Protein AF-A0A3D0DCF9-F1 (afdb_monomer)

Structure (mmCIF, N/CA/C/O backbone):
data_AF-A0A3D0DCF9-F1
#
_entry.id   AF-A0A3D0DCF9-F1
#
loop_
_atom_site.group_PDB
_atom_site.id
_atom_site.type_symbol
_atom_site.label_atom_id
_atom_site.label_alt_id
_ato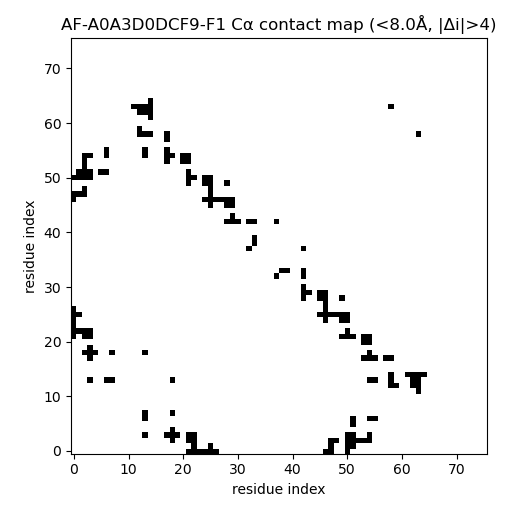m_site.label_comp_id
_atom_site.label_asym_id
_atom_site.label_entity_id
_atom_site.label_seq_id
_atom_site.pdbx_PDB_ins_code
_atom_site.Cartn_x
_atom_site.Cartn_y
_atom_site.Cartn_z
_atom_site.occupancy
_atom_site.B_iso_or_equiv
_atom_site.auth_seq_id
_atom_site.auth_comp_id
_atom_site.auth_asym_id
_atom_site.auth_atom_id
_atom_site.pdbx_PDB_model_num
ATOM 1 N N . PHE A 1 1 ? 1.267 -1.552 1.540 1.00 79.12 1 PHE A N 1
ATOM 2 C CA . PHE A 1 1 ? 2.076 -2.364 2.458 1.00 79.12 1 PHE A CA 1
ATOM 3 C C . PHE A 1 1 ? 2.336 -1.718 3.830 1.00 79.12 1 PHE A C 1
ATOM 5 O O . PHE A 1 1 ? 2.107 -2.411 4.805 1.00 79.12 1 PHE A O 1
ATOM 12 N N . LEU A 1 2 ? 2.766 -0.449 3.972 1.00 88.75 2 LEU A N 1
ATOM 13 C CA . LEU A 1 2 ? 3.012 0.159 5.305 1.00 88.75 2 LEU A CA 1
ATOM 14 C C . LEU A 1 2 ? 1.740 0.689 6.008 1.00 88.75 2 LEU A C 1
ATOM 16 O O . LEU A 1 2 ? 1.606 0.588 7.225 1.00 88.75 2 LEU A O 1
ATOM 20 N N . GLY A 1 3 ? 0.790 1.233 5.240 1.00 87.56 3 GLY A N 1
ATOM 21 C CA . GLY A 1 3 ? -0.451 1.839 5.746 1.00 87.56 3 GLY A CA 1
ATOM 22 C C . GLY A 1 3 ? -1.216 1.033 6.809 1.00 87.56 3 GLY A C 1
ATOM 23 O O . GLY A 1 3 ? -1.568 1.620 7.826 1.00 87.56 3 GLY A O 1
ATOM 24 N N . PRO A 1 4 ? -1.438 -0.284 6.653 1.00 86.62 4 PRO A N 1
ATOM 25 C CA . PRO A 1 4 ? -2.121 -1.093 7.662 1.00 86.62 4 PRO A CA 1
ATOM 26 C C . PRO A 1 4 ? -1.440 -1.106 9.028 1.00 86.62 4 PRO A C 1
ATOM 28 O O . PRO A 1 4 ? -2.128 -1.170 10.039 1.00 86.62 4 PRO A O 1
ATOM 31 N N . PHE A 1 5 ? -0.110 -1.037 9.073 1.00 87.50 5 PHE A N 1
ATOM 32 C CA . PHE A 1 5 ? 0.632 -0.996 10.332 1.00 87.50 5 PHE A CA 1
ATOM 33 C C . PHE A 1 5 ? 0.485 0.369 11.004 1.00 87.50 5 PHE A C 1
ATOM 35 O O . PHE A 1 5 ? 0.181 0.444 12.191 1.00 87.50 5 PHE A O 1
ATOM 42 N N . VAL A 1 6 ? 0.616 1.448 10.224 1.00 90.94 6 VAL A N 1
ATOM 43 C CA . VAL A 1 6 ? 0.440 2.823 10.715 1.00 90.94 6 VAL A CA 1
ATOM 44 C C . VAL A 1 6 ? -0.982 3.029 11.234 1.00 90.94 6 VAL A C 1
ATOM 46 O O . VAL A 1 6 ? -1.176 3.482 12.357 1.00 90.94 6 VAL A O 1
ATOM 49 N N . TRP A 1 7 ? -1.990 2.637 10.457 1.00 85.31 7 TRP A N 1
ATOM 50 C CA . TRP A 1 7 ? -3.391 2.791 10.840 1.00 85.31 7 TRP A CA 1
ATOM 51 C C . TRP A 1 7 ? -3.861 1.751 11.853 1.00 85.31 7 TRP A C 1
ATOM 53 O O . TRP A 1 7 ? -4.769 2.041 12.623 1.00 85.31 7 TRP A O 1
ATOM 63 N N . GLY A 1 8 ? -3.244 0.574 11.907 1.00 85.25 8 GLY A N 1
ATOM 64 C CA . GLY A 1 8 ? -3.471 -0.401 12.973 1.00 85.25 8 GLY A CA 1
ATOM 65 C C . GLY A 1 8 ? -2.984 0.100 14.334 1.00 85.25 8 GLY A C 1
ATOM 66 O O . GLY A 1 8 ? -3.625 -0.181 15.341 1.00 85.25 8 GLY A O 1
ATOM 67 N N . LEU A 1 9 ? -1.902 0.888 14.361 1.00 85.88 9 LEU A N 1
ATOM 68 C CA . LEU A 1 9 ? -1.392 1.518 15.580 1.00 85.88 9 LEU A CA 1
ATOM 69 C C . LEU A 1 9 ? -2.161 2.797 15.945 1.00 85.88 9 LEU A C 1
ATOM 71 O O . LEU A 1 9 ? -2.485 3.013 17.109 1.00 85.88 9 LEU A O 1
ATOM 75 N N . LEU A 1 10 ? -2.451 3.652 14.958 1.00 86.38 10 LEU A N 1
ATOM 76 C CA . LEU A 1 10 ? -3.020 4.984 15.193 1.00 86.38 10 LEU A CA 1
ATOM 77 C C . LEU A 1 10 ? -4.554 5.023 15.207 1.00 86.38 10 LEU A C 1
ATOM 79 O O . LEU A 1 10 ? -5.131 5.976 15.728 1.00 86.38 10 LEU A O 1
ATOM 83 N N . SER A 1 11 ? -5.243 4.030 14.637 1.00 78.81 11 SER A N 1
ATOM 84 C CA . SER A 1 11 ? -6.701 4.049 14.498 1.00 78.81 11 SER A CA 1
ATOM 85 C C . SER A 1 11 ? -7.354 2.750 14.954 1.00 78.81 11 SER A C 1
ATOM 87 O O . SER A 1 11 ? -7.193 1.689 14.354 1.00 78.81 11 SER A O 1
ATOM 89 N N . LYS A 1 12 ? -8.235 2.871 15.956 1.00 75.56 12 LYS A N 1
ATOM 90 C CA . LYS A 1 12 ? -9.116 1.780 16.410 1.00 75.56 12 LYS A CA 1
ATOM 91 C C . LYS A 1 12 ? -10.158 1.367 15.365 1.00 75.56 12 LYS A C 1
ATOM 93 O O . LYS A 1 12 ? -10.825 0.353 15.532 1.00 75.56 12 LYS A O 1
ATOM 98 N N . ARG A 1 13 ? -10.334 2.164 14.304 1.00 75.81 13 ARG A N 1
ATOM 99 C CA . ARG A 1 13 ? -11.350 1.933 13.270 1.00 75.81 13 ARG A CA 1
ATOM 100 C C . ARG A 1 13 ? -10.857 1.053 12.127 1.00 75.81 13 ARG A C 1
ATOM 102 O O . ARG A 1 13 ? -11.688 0.691 11.303 1.00 75.81 13 ARG A O 1
ATOM 109 N N . THR A 1 14 ? -9.568 0.705 12.090 1.00 82.06 14 THR A N 1
ATOM 110 C CA . THR A 1 14 ? -8.952 -0.090 11.018 1.00 82.06 14 THR A CA 1
ATOM 111 C C . THR A 1 14 ? -9.504 -1.514 10.981 1.00 82.06 14 THR A C 1
ATOM 113 O O . THR A 1 14 ? -9.436 -2.253 11.965 1.00 82.06 14 THR A O 1
ATOM 116 N N . THR A 1 15 ? -10.040 -1.920 9.828 1.00 87.25 15 THR A N 1
ATOM 117 C CA . THR A 1 15 ? -10.620 -3.259 9.628 1.00 87.25 15 THR A CA 1
ATOM 118 C C . THR A 1 15 ? -9.611 -4.232 9.024 1.00 87.25 15 THR A C 1
ATOM 120 O O . THR A 1 15 ? -8.700 -3.827 8.301 1.00 87.25 15 THR A O 1
ATOM 123 N N . LYS A 1 16 ? -9.800 -5.543 9.246 1.00 84.00 16 LYS A N 1
ATOM 124 C CA . LYS A 1 16 ? -8.988 -6.587 8.586 1.00 84.00 16 LYS A CA 1
ATOM 125 C C . LYS A 1 16 ? -9.052 -6.479 7.057 1.00 84.00 16 LYS A C 1
ATOM 127 O O . LYS A 1 16 ? -8.040 -6.666 6.389 1.00 84.00 16 LYS A O 1
ATOM 132 N N . PHE A 1 17 ? -10.221 -6.130 6.513 1.00 85.38 17 PHE A N 1
ATOM 133 C CA . PHE A 1 17 ? -10.407 -5.927 5.077 1.00 85.38 17 PHE A CA 1
ATOM 134 C C . PHE A 1 17 ? -9.610 -4.721 4.568 1.00 85.38 17 PHE A C 1
ATOM 136 O O . PHE A 1 17 ? -8.847 -4.865 3.619 1.00 85.38 17 PHE A O 1
ATOM 143 N N . ALA A 1 18 ? -9.707 -3.567 5.237 1.00 85.81 18 ALA A N 1
ATOM 144 C CA . ALA A 1 18 ? -8.945 -2.364 4.896 1.00 85.81 18 ALA A CA 1
ATOM 145 C C . ALA A 1 18 ? -7.429 -2.591 5.001 1.00 85.81 18 ALA A C 1
ATOM 147 O O . ALA A 1 18 ? -6.658 -2.116 4.163 1.00 85.81 18 ALA A O 1
ATOM 148 N N . ALA A 1 19 ? -6.995 -3.359 6.002 1.00 87.69 19 ALA A N 1
ATOM 149 C CA . ALA A 1 19 ? -5.600 -3.730 6.168 1.00 87.69 19 ALA A CA 1
ATOM 150 C C . ALA A 1 19 ? -5.103 -4.636 5.029 1.00 87.69 19 ALA A C 1
ATOM 152 O O . ALA A 1 19 ? -4.015 -4.427 4.492 1.00 87.69 19 ALA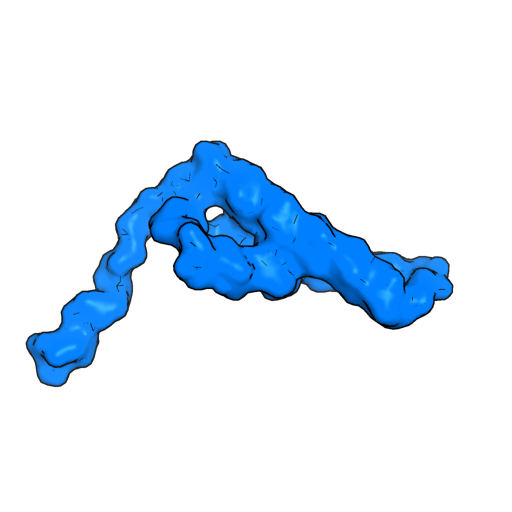 A O 1
ATOM 153 N N . PHE A 1 20 ? -5.903 -5.614 4.605 1.00 90.38 20 PHE A N 1
ATOM 154 C CA . PHE A 1 20 ? -5.540 -6.506 3.507 1.00 90.38 20 PHE A CA 1
ATOM 155 C C . PHE A 1 20 ? -5.488 -5.771 2.161 1.00 90.38 20 PHE A C 1
ATOM 157 O O . PHE A 1 20 ? -4.473 -5.812 1.465 1.00 90.38 20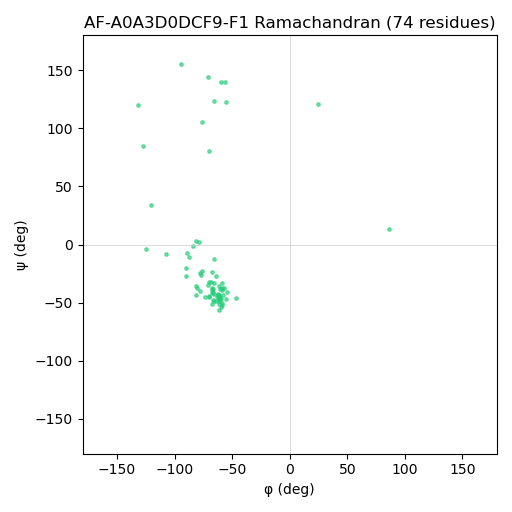 PHE A O 1
ATOM 164 N N . THR A 1 21 ? -6.545 -5.037 1.811 1.00 90.06 21 THR A N 1
ATOM 165 C CA . THR A 1 21 ? -6.644 -4.332 0.524 1.00 90.06 21 THR A CA 1
ATOM 166 C C . THR A 1 21 ? -5.561 -3.268 0.368 1.00 90.06 21 THR A C 1
ATOM 168 O O . THR A 1 21 ? -4.915 -3.202 -0.675 1.00 90.06 21 THR A O 1
ATOM 171 N N . SER A 1 22 ? -5.284 -2.478 1.409 1.00 90.19 22 SER A N 1
ATOM 172 C CA . SER A 1 22 ? -4.211 -1.474 1.382 1.00 90.19 22 SER A CA 1
ATOM 173 C C . SER A 1 22 ? -2.805 -2.089 1.344 1.00 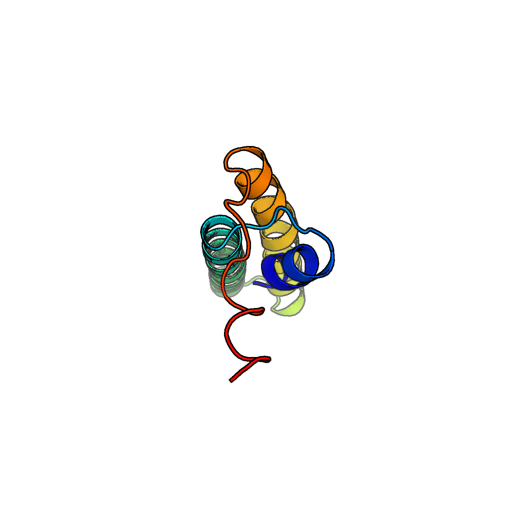90.19 22 SER A C 1
ATOM 175 O O . SER A 1 22 ? -1.896 -1.526 0.720 1.00 90.19 22 SER A O 1
ATOM 177 N N . SER A 1 23 ? -2.610 -3.261 1.963 1.00 91.25 23 SER A N 1
ATOM 178 C CA . SER A 1 23 ? -1.363 -4.025 1.858 1.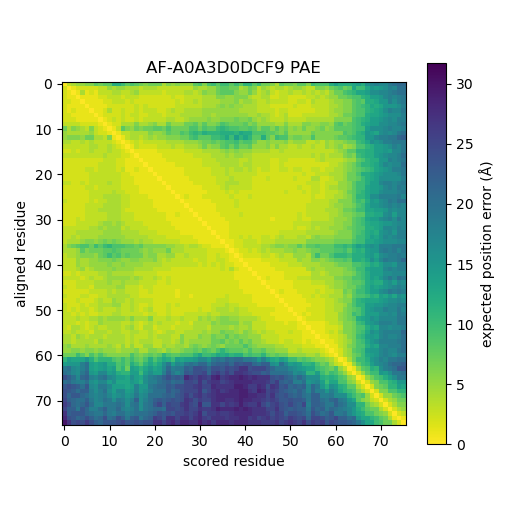00 91.25 23 SER A CA 1
ATOM 179 C C . SER A 1 23 ? -1.093 -4.423 0.414 1.00 91.25 23 SER A C 1
ATOM 181 O O . SER A 1 23 ? -0.052 -4.039 -0.128 1.00 91.25 23 SER A O 1
ATOM 183 N N . VAL A 1 24 ? -2.062 -5.118 -0.192 1.00 94.88 24 VAL A N 1
ATOM 184 C CA . VAL A 1 24 ? -1.987 -5.663 -1.551 1.00 94.88 24 VAL A CA 1
ATOM 185 C C . VAL A 1 24 ? -1.869 -4.545 -2.580 1.00 94.88 24 VAL A C 1
ATOM 187 O O . VAL A 1 24 ? -0.948 -4.581 -3.388 1.00 94.88 24 VAL A O 1
ATOM 190 N N . LEU A 1 25 ? -2.716 -3.513 -2.519 1.00 93.38 25 LEU A N 1
ATOM 191 C CA . LEU A 1 25 ? -2.679 -2.402 -3.478 1.00 93.38 25 LEU A CA 1
ATOM 192 C C . LEU A 1 25 ? -1.352 -1.636 -3.432 1.00 93.38 25 LEU A C 1
ATOM 194 O O . LEU A 1 25 ? -0.779 -1.334 -4.478 1.00 93.38 25 LEU A O 1
ATOM 198 N N . GLY A 1 26 ? -0.819 -1.359 -2.238 1.00 92.75 26 GLY A N 1
ATOM 199 C CA . GLY A 1 26 ? 0.473 -0.681 -2.119 1.00 92.75 26 GLY A CA 1
ATOM 200 C C . GLY A 1 26 ? 1.646 -1.521 -2.637 1.00 92.75 26 GLY A 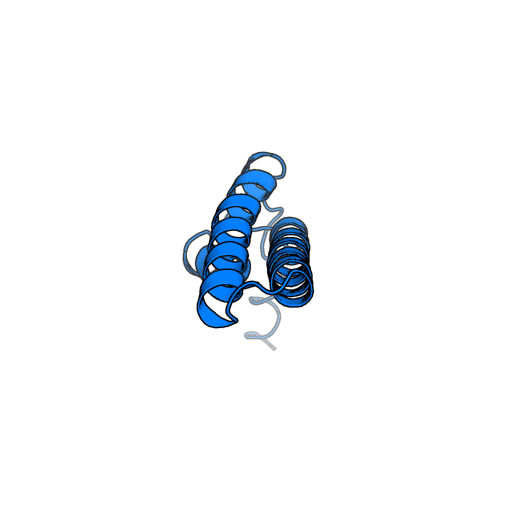C 1
ATOM 201 O O . GLY A 1 26 ? 2.552 -0.980 -3.266 1.00 92.75 26 GLY A O 1
ATOM 202 N N . LEU A 1 27 ? 1.629 -2.838 -2.397 1.00 93.81 27 LEU A N 1
ATOM 203 C CA . LEU A 1 27 ? 2.665 -3.746 -2.901 1.00 93.81 27 LEU A CA 1
ATOM 204 C C . LEU A 1 27 ? 2.571 -3.916 -4.421 1.00 93.8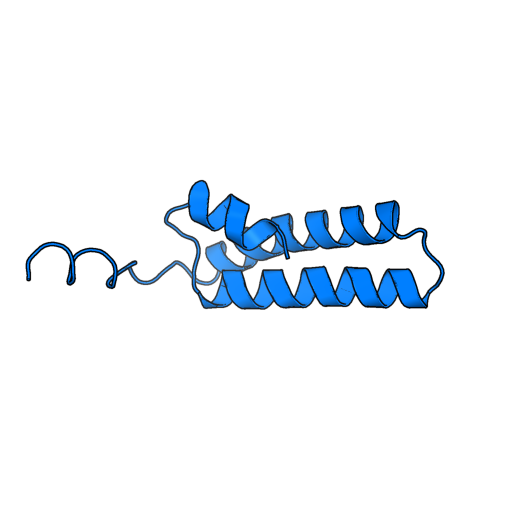1 27 LEU A C 1
ATOM 206 O O . LEU A 1 27 ? 3.581 -3.809 -5.110 1.00 93.81 27 LEU A O 1
ATOM 210 N N . ALA A 1 28 ? 1.360 -4.117 -4.942 1.00 95.44 28 ALA A N 1
ATOM 211 C CA . ALA A 1 28 ? 1.106 -4.216 -6.373 1.00 95.44 28 ALA A CA 1
ATOM 212 C C . ALA A 1 28 ? 1.565 -2.948 -7.103 1.00 95.44 28 ALA A C 1
ATOM 214 O O . ALA A 1 28 ? 2.252 -3.044 -8.114 1.00 95.44 28 ALA A O 1
ATOM 215 N N . THR A 1 29 ? 1.270 -1.766 -6.553 1.00 93.38 29 THR A N 1
ATOM 216 C CA . THR A 1 29 ? 1.750 -0.490 -7.106 1.00 93.38 29 THR A CA 1
ATOM 217 C C . THR A 1 29 ? 3.276 -0.452 -7.159 1.00 93.38 29 THR A C 1
ATOM 219 O O . THR A 1 29 ? 3.836 -0.155 -8.211 1.00 93.38 29 THR A O 1
ATOM 222 N N . CYS A 1 30 ? 3.949 -0.780 -6.052 1.00 93.44 30 CYS A N 1
ATOM 223 C CA . CYS A 1 30 ? 5.411 -0.808 -5.997 1.00 93.44 30 CYS A CA 1
ATOM 224 C C . CYS A 1 30 ? 5.992 -1.724 -7.088 1.00 93.44 30 CYS A C 1
ATOM 226 O O . CYS A 1 30 ? 6.873 -1.312 -7.841 1.00 93.44 30 CYS A O 1
ATOM 228 N N . LEU A 1 31 ? 5.440 -2.932 -7.234 1.00 94.62 31 LEU A N 1
ATOM 229 C CA . LEU A 1 31 ? 5.918 -3.911 -8.207 1.00 94.62 31 LEU A CA 1
ATOM 230 C C . LEU A 1 31 ? 5.670 -3.464 -9.655 1.00 94.62 31 LEU A C 1
ATOM 232 O O . LEU A 1 31 ? 6.557 -3.590 -10.493 1.00 94.62 31 LEU A O 1
ATOM 236 N N . ILE A 1 32 ? 4.498 -2.888 -9.943 1.00 95.12 32 ILE A N 1
ATOM 237 C CA . ILE A 1 32 ? 4.174 -2.340 -11.267 1.00 95.12 32 ILE A CA 1
ATOM 238 C C . ILE A 1 32 ? 5.136 -1.204 -11.627 1.00 95.12 32 ILE A C 1
ATOM 240 O O . ILE A 1 32 ? 5.645 -1.168 -12.744 1.00 95.12 32 ILE A O 1
ATOM 244 N N . LEU A 1 33 ? 5.408 -0.281 -10.700 1.00 93.06 33 LEU A N 1
ATOM 245 C CA . LEU A 1 33 ? 6.322 0.839 -10.944 1.00 93.06 33 LEU A CA 1
ATOM 246 C C . LEU A 1 33 ? 7.763 0.366 -11.143 1.00 93.06 33 LEU A C 1
ATOM 248 O O . LEU A 1 33 ? 8.438 0.846 -12.052 1.00 93.06 33 LEU A O 1
ATOM 252 N N . TYR A 1 34 ? 8.203 -0.613 -10.353 1.00 92.94 34 TYR A N 1
ATOM 253 C CA . TYR A 1 34 ? 9.521 -1.218 -10.503 1.00 92.94 34 TYR A CA 1
ATOM 254 C C . TYR A 1 34 ? 9.687 -1.901 -11.869 1.00 92.94 34 TYR A C 1
ATOM 256 O O . TYR A 1 34 ? 10.661 -1.643 -12.573 1.00 92.94 34 TYR A O 1
ATOM 264 N N . VAL A 1 35 ? 8.701 -2.697 -12.304 1.00 94.94 35 VAL A N 1
ATOM 265 C CA . VAL A 1 35 ? 8.716 -3.349 -13.629 1.00 94.94 35 VAL A CA 1
ATOM 266 C C . VAL A 1 35 ? 8.678 -2.326 -14.773 1.00 94.94 35 VAL A C 1
ATOM 268 O O . VAL A 1 35 ? 9.215 -2.582 -15.846 1.00 94.94 35 VAL A O 1
ATOM 271 N N . LYS A 1 36 ? 8.104 -1.138 -14.548 1.00 93.94 36 LYS A N 1
ATOM 272 C CA . LYS A 1 36 ? 8.120 -0.018 -15.505 1.00 93.94 36 LYS A CA 1
ATOM 273 C C . LYS A 1 36 ? 9.437 0.772 -15.527 1.00 93.94 36 LYS A C 1
ATOM 275 O O . LYS A 1 36 ? 9.529 1.745 -16.270 1.00 93.94 36 LYS A O 1
ATOM 280 N N . GLY A 1 37 ? 10.441 0.369 -14.747 1.00 91.38 37 GLY A N 1
ATOM 281 C CA . GLY A 1 37 ? 11.769 0.982 -14.741 1.00 91.38 37 GLY A CA 1
ATOM 282 C C . GLY A 1 37 ? 11.916 2.188 -13.811 1.00 91.38 37 GLY A C 1
ATOM 283 O O . GLY A 1 37 ? 12.911 2.902 -13.914 1.00 91.38 37 GLY A O 1
ATOM 284 N N . ILE A 1 38 ? 10.960 2.429 -12.903 1.00 94.06 38 ILE A N 1
ATOM 285 C CA . ILE A 1 38 ? 11.123 3.446 -11.855 1.00 94.06 38 ILE A CA 1
ATOM 286 C C . ILE A 1 38 ? 12.149 2.962 -10.826 1.00 94.06 38 ILE A C 1
ATOM 288 O O . ILE A 1 38 ? 12.218 1.773 -10.502 1.00 94.06 38 ILE A O 1
ATOM 292 N N . SER A 1 39 ? 12.943 3.896 -10.295 1.00 93.88 39 SER A N 1
ATOM 293 C CA . SER A 1 39 ? 13.939 3.588 -9.273 1.00 93.88 39 SER A CA 1
ATOM 294 C C . SER A 1 39 ? 13.293 2.903 -8.047 1.00 93.88 39 SER A C 1
ATOM 296 O O . SER A 1 39 ? 12.200 3.296 -7.624 1.00 93.88 39 SER A O 1
ATOM 298 N N . PRO A 1 40 ? 13.932 1.884 -7.436 1.00 89.44 40 PRO A N 1
ATOM 299 C CA . PRO A 1 40 ? 13.353 1.161 -6.299 1.00 89.44 40 PRO A CA 1
ATOM 300 C C . PRO A 1 40 ? 12.925 2.045 -5.113 1.00 89.44 40 PRO A C 1
ATOM 302 O O . PRO A 1 40 ? 11.852 1.793 -4.559 1.00 89.44 40 PRO A O 1
ATOM 305 N N . PRO A 1 41 ? 13.696 3.084 -4.717 1.00 92.94 41 PRO A N 1
ATOM 306 C CA . PRO A 1 41 ? 13.288 3.974 -3.635 1.00 92.94 41 PRO A CA 1
ATOM 307 C C . PRO A 1 41 ? 11.990 4.714 -3.957 1.00 92.94 41 PRO A C 1
ATOM 309 O O . PRO A 1 41 ? 11.102 4.764 -3.115 1.00 92.94 41 PRO A O 1
ATOM 312 N N . GLU A 1 42 ? 11.863 5.229 -5.182 1.00 94.19 42 GLU A N 1
ATOM 313 C CA . GLU A 1 42 ? 10.716 6.013 -5.646 1.00 94.19 42 GLU A CA 1
ATOM 314 C C . GLU A 1 42 ? 9.456 5.155 -5.815 1.00 94.19 42 GLU A C 1
ATOM 316 O O . GLU A 1 42 ? 8.377 5.514 -5.337 1.00 94.19 42 GLU A O 1
ATOM 321 N N . ALA A 1 43 ? 9.589 3.970 -6.419 1.00 93.00 43 ALA A N 1
ATOM 322 C CA . ALA A 1 43 ? 8.501 2.997 -6.501 1.00 93.00 43 ALA A CA 1
ATOM 323 C C . ALA A 1 43 ? 8.008 2.588 -5.099 1.00 93.00 43 ALA A C 1
ATOM 325 O O . ALA A 1 43 ? 6.799 2.474 -4.856 1.00 93.00 43 ALA A O 1
ATOM 326 N N . GLY A 1 44 ? 8.946 2.428 -4.159 1.00 92.31 44 GLY A N 1
ATOM 327 C CA . GLY A 1 44 ? 8.676 2.140 -2.757 1.00 92.31 44 GLY A CA 1
ATOM 328 C C . GLY A 1 44 ? 7.870 3.240 -2.068 1.00 92.31 44 GLY A C 1
ATOM 329 O O . GLY A 1 44 ? 6.832 2.941 -1.471 1.00 92.31 44 GLY A O 1
ATOM 330 N N . THR A 1 45 ? 8.286 4.506 -2.175 1.00 94.31 45 THR A N 1
ATOM 331 C CA . THR A 1 45 ? 7.568 5.640 -1.566 1.00 94.31 45 THR A CA 1
ATOM 332 C C . THR A 1 45 ? 6.160 5.782 -2.118 1.00 94.31 45 THR A C 1
ATOM 334 O O . THR A 1 45 ? 5.220 5.944 -1.339 1.00 94.31 45 THR A O 1
ATOM 337 N N . ILE A 1 46 ? 5.974 5.653 -3.433 1.00 93.88 46 ILE A N 1
ATOM 338 C CA . ILE A 1 46 ? 4.639 5.739 -4.039 1.00 93.88 46 ILE A CA 1
ATOM 339 C C . ILE A 1 46 ? 3.744 4.603 -3.522 1.00 93.88 46 ILE A C 1
ATOM 341 O O . ILE A 1 46 ? 2.617 4.847 -3.087 1.00 93.88 46 ILE A O 1
ATOM 345 N N . GLY A 1 47 ? 4.252 3.367 -3.473 1.00 93.38 47 GLY A N 1
ATOM 346 C CA . GLY A 1 47 ? 3.514 2.229 -2.916 1.00 93.38 47 GLY A CA 1
ATOM 347 C C . GLY A 1 47 ? 3.155 2.395 -1.430 1.00 93.38 47 GLY A C 1
ATOM 348 O O . GLY A 1 47 ? 2.070 1.984 -0.997 1.00 93.38 47 GLY A O 1
ATOM 349 N N . MET A 1 48 ? 4.031 3.027 -0.639 1.00 94.69 48 MET A N 1
ATOM 350 C CA . MET A 1 48 ? 3.746 3.375 0.758 1.00 94.69 48 MET A CA 1
ATOM 351 C C . MET A 1 48 ? 2.642 4.428 0.865 1.00 94.69 48 MET A C 1
ATOM 353 O O . MET A 1 48 ? 1.697 4.213 1.623 1.00 94.69 48 MET A O 1
ATOM 357 N N . LEU A 1 49 ? 2.721 5.517 0.092 1.00 93.44 49 LEU A N 1
ATOM 358 C CA . LEU A 1 49 ? 1.735 6.602 0.097 1.00 93.44 49 LEU A CA 1
ATOM 359 C C . LEU A 1 49 ? 0.342 6.105 -0.301 1.00 93.44 49 LEU A C 1
ATOM 361 O O . LEU A 1 49 ? -0.632 6.373 0.405 1.00 93.44 49 LEU A O 1
ATOM 365 N N . ILE A 1 50 ? 0.250 5.304 -1.368 1.00 91.12 50 ILE A N 1
ATOM 366 C CA . ILE A 1 50 ? -1.018 4.693 -1.789 1.00 91.12 50 ILE A CA 1
ATOM 367 C C . ILE A 1 50 ? -1.574 3.809 -0.675 1.00 91.12 50 ILE A C 1
ATOM 369 O O . ILE A 1 50 ? -2.739 3.928 -0.305 1.00 91.12 50 ILE A O 1
ATOM 373 N N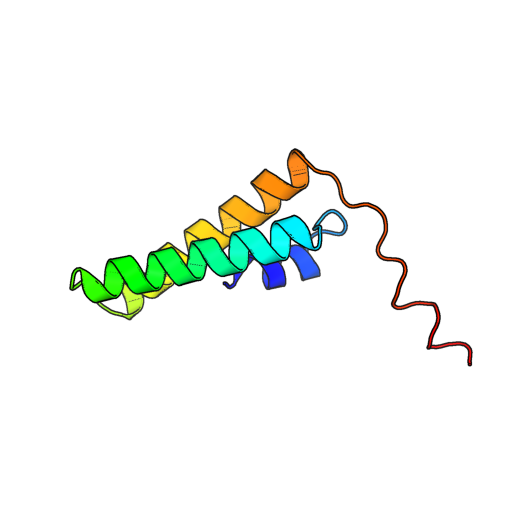 . SER A 1 51 ? -0.742 2.959 -0.071 1.00 91.81 51 SER A N 1
ATOM 374 C CA . SER A 1 51 ? -1.174 2.127 1.053 1.00 91.81 51 SER A CA 1
ATOM 375 C C . SER A 1 51 ? -1.680 2.941 2.243 1.00 91.81 51 SER A C 1
ATOM 377 O O . SER A 1 51 ? -2.610 2.499 2.919 1.00 91.81 51 SER A O 1
ATOM 379 N N . LEU A 1 52 ? -1.052 4.085 2.524 1.00 90.69 52 LEU A N 1
ATOM 380 C CA . LEU A 1 52 ? -1.392 4.945 3.650 1.00 90.69 52 LEU A CA 1
ATOM 381 C C . LEU A 1 52 ? -2.729 5.658 3.438 1.00 90.69 52 LEU A C 1
ATOM 383 O O . LEU A 1 52 ? -3.458 5.832 4.405 1.00 90.69 52 LEU A O 1
ATOM 387 N N . GLY A 1 53 ? -3.069 6.032 2.201 1.00 89.62 53 GLY A N 1
ATOM 388 C CA . GLY A 1 53 ? -4.358 6.647 1.867 1.00 89.62 53 GLY A CA 1
ATOM 389 C C . GLY A 1 53 ? -5.500 5.639 1.708 1.00 89.62 53 GLY A C 1
ATOM 390 O O . GLY A 1 53 ? -6.620 5.887 2.150 1.00 89.62 53 GLY A O 1
ATOM 391 N N . VAL A 1 54 ? -5.223 4.463 1.139 1.00 88.44 54 VAL A N 1
ATOM 392 C CA . VAL A 1 54 ? -6.242 3.433 0.871 1.00 88.44 54 VAL A CA 1
ATOM 393 C C . VAL A 1 54 ? -6.802 2.823 2.158 1.00 88.44 54 VAL A C 1
ATOM 395 O O . VAL A 1 54 ? -8.002 2.573 2.252 1.00 88.44 54 VAL A O 1
ATOM 398 N N . CYS A 1 55 ? -5.953 2.596 3.164 1.00 87.25 55 CYS A N 1
ATOM 399 C CA . CYS A 1 55 ? -6.370 1.986 4.428 1.00 87.25 55 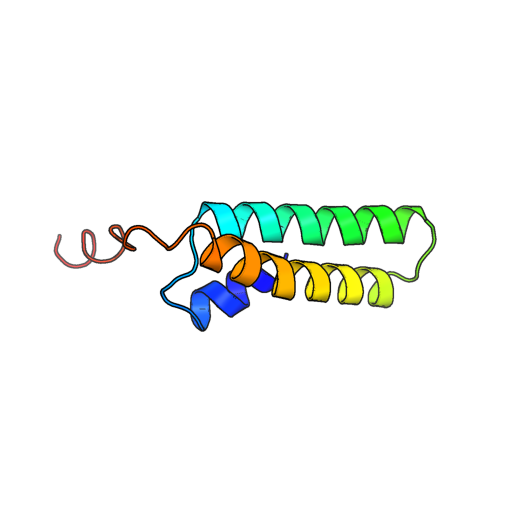CYS A CA 1
ATOM 400 C C . CYS A 1 55 ? -7.465 2.798 5.161 1.00 87.25 55 CYS A C 1
ATOM 402 O O . CYS A 1 55 ? -8.522 2.230 5.432 1.00 87.25 55 CYS A O 1
ATOM 404 N N . PRO A 1 56 ? -7.302 4.107 5.441 1.00 85.19 56 PRO A N 1
ATOM 405 C CA . PRO A 1 56 ? -8.327 4.912 6.099 1.00 85.19 56 PRO A CA 1
ATOM 406 C C . PRO A 1 56 ? -9.524 5.167 5.182 1.00 85.19 56 PRO A C 1
ATOM 408 O O . PRO A 1 56 ? -10.645 5.190 5.679 1.00 85.19 56 PRO A O 1
ATOM 411 N N . ALA A 1 57 ? -9.322 5.283 3.861 1.00 86.44 57 ALA A N 1
ATOM 412 C CA . ALA A 1 57 ? -10.418 5.444 2.909 1.00 86.44 57 ALA A CA 1
ATOM 413 C C . ALA A 1 57 ? -11.396 4.261 2.987 1.00 86.44 57 ALA A C 1
ATOM 415 O O . ALA A 1 57 ? -12.583 4.453 3.228 1.00 86.44 57 ALA A O 1
ATOM 416 N N . ILE A 1 58 ? -10.900 3.024 2.886 1.00 84.50 58 ILE A N 1
ATOM 417 C CA . ILE A 1 58 ? -11.744 1.819 2.958 1.00 84.50 58 ILE A CA 1
ATOM 418 C C . ILE A 1 58 ? -12.330 1.639 4.362 1.00 84.50 58 ILE A C 1
ATOM 420 O O . ILE A 1 58 ? -13.483 1.242 4.517 1.00 84.50 58 ILE A O 1
ATOM 424 N N . SER A 1 59 ? -11.552 1.965 5.392 1.00 82.38 59 SER A N 1
ATOM 425 C CA . SER A 1 59 ? -11.986 1.879 6.783 1.00 82.38 59 SER A CA 1
ATOM 426 C C . SER A 1 59 ? -13.087 2.878 7.153 1.00 82.38 59 SER A C 1
ATOM 428 O O . SER A 1 59 ? -13.813 2.646 8.118 1.00 82.38 59 SER A O 1
ATOM 430 N N . LEU A 1 60 ? -13.207 3.984 6.413 1.00 80.94 60 LEU A N 1
ATOM 431 C CA . LEU A 1 60 ? -14.264 4.977 6.590 1.00 80.94 60 LEU A CA 1
ATOM 432 C C . LEU A 1 60 ? -15.591 4.503 5.983 1.00 80.94 60 LEU A C 1
ATOM 434 O O . LEU A 1 60 ? -16.638 4.688 6.596 1.00 80.94 60 LEU A O 1
ATOM 438 N N . PHE A 1 61 ? -15.546 3.856 4.813 1.00 77.75 61 PHE A N 1
ATOM 439 C CA . PHE A 1 61 ? -16.738 3.295 4.162 1.00 77.75 61 PHE A CA 1
ATOM 440 C C . PHE A 1 61 ? -17.192 1.969 4.778 1.00 77.75 61 PHE A C 1
ATOM 442 O O . PHE A 1 61 ? -18.364 1.616 4.692 1.00 77.75 61 PHE A O 1
ATOM 449 N N . SER A 1 62 ? -16.279 1.243 5.421 1.00 67.75 62 SER A N 1
ATOM 450 C CA . SER A 1 62 ? -16.569 -0.002 6.120 1.00 67.75 62 SER A CA 1
ATOM 451 C C . SER A 1 62 ? -16.027 0.097 7.549 1.00 67.75 62 SER A C 1
ATOM 453 O O . SER A 1 62 ? -14.895 -0.327 7.784 1.00 67.75 62 SER A O 1
ATOM 455 N N . PRO A 1 63 ? -16.781 0.675 8.505 1.00 59.59 63 PRO A N 1
ATOM 456 C CA . PRO A 1 63 ? -16.315 0.836 9.880 1.00 59.59 63 PRO A CA 1
ATOM 457 C C . PRO A 1 63 ? -15.991 -0.522 10.520 1.00 59.59 63 PRO A C 1
ATOM 459 O O . PRO A 1 63 ? -16.697 -1.510 10.306 1.00 59.59 63 PRO A O 1
ATOM 462 N N . ALA A 1 64 ? -14.900 -0.581 11.293 1.00 55.97 64 ALA A N 1
ATOM 463 C CA . ALA A 1 64 ? -14.481 -1.794 11.993 1.00 55.97 64 ALA A CA 1
ATOM 464 C C . ALA A 1 64 ? -15.587 -2.344 12.886 1.00 55.97 64 ALA A C 1
ATOM 466 O O . ALA A 1 64 ? -16.030 -1.694 13.829 1.00 55.97 64 ALA A O 1
ATOM 467 N N . LYS A 1 65 ? -15.947 -3.602 12.632 1.00 52.44 65 LYS A N 1
ATOM 468 C CA . LYS A 1 65 ? -16.567 -4.464 13.628 1.00 52.44 65 LYS A CA 1
ATOM 469 C C . LYS A 1 65 ? -15.454 -4.914 14.585 1.00 52.44 65 LYS A C 1
ATOM 471 O O . LYS A 1 65 ? -14.593 -5.681 14.169 1.00 52.44 65 LYS A O 1
ATOM 476 N N . GLU A 1 66 ? -15.452 -4.328 15.782 1.00 53.47 66 GLU A N 1
ATOM 477 C CA . GLU A 1 66 ? -14.840 -4.752 17.056 1.00 53.47 66 GLU A CA 1
ATOM 478 C C . GLU A 1 66 ? -13.620 -5.710 16.990 1.00 53.47 66 GLU A C 1
ATOM 480 O O . GLU A 1 66 ? -13.699 -6.853 16.533 1.00 53.47 66 GLU A O 1
ATOM 485 N N . GLN A 1 67 ? -12.481 -5.271 17.535 1.00 55.91 67 GLN A N 1
ATOM 486 C CA . GLN A 1 67 ? -11.273 -6.081 17.754 1.00 55.91 67 GLN A CA 1
ATOM 487 C C . GLN A 1 67 ? -11.513 -7.114 18.883 1.00 55.91 67 GLN A C 1
ATOM 489 O O . GLN A 1 67 ? -11.118 -6.901 20.020 1.00 55.91 67 GLN A O 1
ATOM 494 N N . VAL A 1 68 ? -12.174 -8.240 18.586 1.00 52.00 68 VAL A N 1
ATOM 495 C CA . VAL A 1 68 ? -12.645 -9.228 19.594 1.00 52.00 68 VAL A CA 1
ATOM 496 C C . VAL A 1 68 ? -11.602 -10.276 20.047 1.00 52.00 68 VAL A C 1
ATOM 498 O O . VAL A 1 68 ? -11.911 -11.088 20.907 1.00 52.00 68 VAL A O 1
ATOM 501 N N . PHE A 1 69 ? -10.360 -10.314 19.544 1.00 48.75 69 PHE A N 1
ATOM 502 C CA . PHE A 1 69 ? -9.505 -11.508 19.762 1.00 48.75 69 PHE A CA 1
ATOM 503 C C . PHE A 1 69 ? -8.320 -11.383 20.744 1.00 48.75 69 PHE A C 1
ATOM 505 O O . PHE A 1 69 ? -7.715 -12.402 21.059 1.00 48.75 69 PHE A O 1
ATOM 512 N N . VAL A 1 70 ? -7.963 -10.200 21.258 1.00 52.94 70 VAL A N 1
ATOM 513 C CA . VAL A 1 70 ? -6.780 -10.094 22.152 1.00 52.94 70 VAL A CA 1
ATOM 514 C C . VAL A 1 70 ? -7.130 -10.296 23.634 1.00 52.94 70 VAL A C 1
ATOM 516 O O . VAL A 1 70 ? -6.320 -10.839 24.379 1.00 52.94 70 VAL A O 1
ATOM 519 N N . GLU A 1 71 ? -8.359 -9.998 24.058 1.00 51.06 71 GLU A N 1
ATOM 520 C CA . GLU A 1 71 ? -8.743 -10.113 25.475 1.00 51.06 71 GLU A CA 1
ATOM 521 C C . GLU A 1 71 ? -8.987 -11.568 25.932 1.00 51.06 71 GLU A C 1
ATOM 523 O O . GLU A 1 71 ? -8.870 -11.889 27.112 1.00 51.06 71 GLU A O 1
ATOM 528 N N . SER A 1 72 ? -9.294 -12.494 25.013 1.00 51.38 72 SER A N 1
ATOM 529 C CA . SER A 1 72 ? -9.691 -13.869 25.363 1.00 51.38 72 SER A CA 1
ATOM 530 C C . SER A 1 72 ? -8.533 -14.830 25.676 1.00 51.38 72 SER A C 1
ATOM 532 O O . SER A 1 72 ? -8.785 -16.017 25.885 1.00 51.38 72 SER A O 1
ATOM 534 N N . ASN A 1 73 ? -7.276 -14.371 25.672 1.00 50.34 73 ASN A N 1
ATOM 535 C CA . ASN A 1 73 ? -6.102 -15.232 25.902 1.00 50.34 73 ASN A CA 1
ATOM 536 C C . ASN A 1 73 ? -5.176 -14.768 27.042 1.00 50.34 73 ASN A C 1
ATOM 538 O O . ASN A 1 73 ? -4.239 -15.477 27.372 1.00 50.34 73 ASN A O 1
ATOM 542 N N . ILE A 1 74 ? -5.447 -13.619 27.670 1.00 62.03 74 ILE A N 1
ATOM 543 C CA . ILE A 1 74 ? -4.714 -13.155 28.866 1.00 62.03 74 ILE A CA 1
ATOM 544 C C . ILE A 1 74 ? -5.329 -13.691 30.173 1.00 62.03 74 ILE A C 1
ATOM 546 O O . ILE A 1 74 ? -4.715 -13.603 31.230 1.00 62.03 74 ILE A O 1
ATOM 550 N N . ASN A 1 75 ? -6.524 -14.287 30.105 1.00 48.88 75 ASN A N 1
ATOM 551 C CA . ASN A 1 75 ? -7.282 -14.761 31.267 1.00 48.88 75 ASN A CA 1
ATOM 552 C C . ASN A 1 75 ? -7.575 -16.277 31.215 1.00 48.88 75 ASN A C 1
ATOM 554 O O . ASN A 1 75 ? -8.650 -16.726 31.614 1.00 48.88 75 ASN A O 1
ATOM 558 N N . ARG A 1 76 ? -6.648 -17.061 30.651 1.00 50.75 76 ARG A N 1
ATOM 559 C CA . ARG A 1 76 ? -6.647 -18.528 30.724 1.00 50.75 76 ARG A CA 1
ATOM 560 C C . ARG A 1 76 ? -5.285 -19.050 31.133 1.00 50.75 76 ARG A C 1
ATOM 562 O O . ARG A 1 76 ? -4.288 -18.495 30.629 1.00 50.75 76 ARG A O 1
#

Foldseek 3Di:
DCQLVVCVVVPPFFAPVLSVVLVVQLVVQLVVCVVVVHDNVVSNVSSNVSSNVSRVVVSVVPTDDDPPPPVPPVPD

Solvent-accessible surface area (backbone atoms only — not comparable to full-atom values): 3950 Å² total; per-residue (Å²): 57,53,17,32,59,55,38,57,74,77,32,93,46,56,23,75,65,22,31,50,52,10,22,51,52,8,45,50,45,19,52,54,34,38,76,70,69,42,58,67,70,58,18,46,51,52,10,34,53,49,2,48,54,43,18,58,55,45,14,66,81,45,65,40,79,70,91,78,73,71,74,78,63,78,81,112

Nearest PDB structures (foldseek):
  5mm1-assembly1_A  TM=9.693E-01  e=1.933E+00  Pyrococcus furiosus DSM 3638
  5mm0-assembly1_A  TM=7.517E-01  e=2.481E+00  Pyrococcus furiosus DSM 3638
  5yft-assembly1_A  TM=6.282E-01  e=9.795E+00  Pyrococcus horikoshii OT3
  7ard-assembly1_f  TM=5.067E-01  e=5.945E+00  Polytomella sp. Pringsheim 198.80

Sequence (76 aa):
FLGPFVWGLLSKRTTKFAAFTSSVLGLATCLILYVKGISPPEAGTIGMLISLGVCPAISLFSPAKEQVFVESNINR

pLDDT: mean 82.23, std 14.81, range [48.75, 95.44]

Secondary structure (DSSP, 8-state):
--HHHHHHHH-TT--HHHHHHHHHHHHHHHHHHHHTT--HHHHHHHHHHHHHHHHHHHHHHS------SSGGGS--

Mean predicted aligned error: 7.87 Å

Radius of gyration: 14.75 Å; Cα contacts (8 Å, |Δi|>4): 98; chains: 1; bounding box: 31×25×47 Å